Protein AF-A0A194QET2-F1 (afdb_monomer_lite)

Foldseek 3Di:
DDDDPVLLVVLVVLLVQLVVLVVVLVVLVVVLVVLVVVLVVLVVVLVVCVVPHPVSSVVSVVVSVVSVVVSVVSVVVSVVSVVSNVVSVVVSLVSLQVLLVVDDDDCSVVLSVQLVVCSVVSNSVSNVCSSVVVDD

Sequence (136 aa):
MAHFPDIEEKLREEMENAAQVGETRSRLAAETAEKAQLITALLPAAQDAASYDLNEMLNRYKEVILLNEELLTGCHVRRATQEQAVNSLKNLHIILRQAARLRVGKYSKAVVAACRKAVQDNNTDALIKILQAGNC

pLDDT: mean 85.08, std 11.54, range [37.81, 96.94]

Organism: Papilio xuthus (NCBI:txid66420)

Radius of gyration: 23.71 Å; chains: 1; bounding box: 51×23×67 Å

InterPro domains:
  IPR016616 Bardet-Biedl syndrome 2 protein [PTHR32465] (2-135)
  IPR055380 BBS2, hairpin domain [PF23353] (5-101)
  IPR055381 BBS2, C-terminal helix bundle domain [PF23351] (110-132)

Structure (mmCIF, N/CA/C/O backbone):
data_AF-A0A194QET2-F1
#
_entry.id   AF-A0A194QET2-F1
#
loop_
_atom_site.group_PDB
_atom_site.id
_atom_site.type_symbol
_atom_site.label_atom_id
_atom_site.label_alt_id
_atom_site.label_comp_id
_atom_site.label_asym_id
_atom_site.label_entity_id
_atom_site.label_seq_id
_atom_site.pdbx_PDB_ins_code
_atom_site.Cartn_x
_atom_site.Cartn_y
_atom_site.Cartn_z
_atom_site.occupancy
_atom_site.B_iso_or_equiv
_atom_site.auth_seq_id
_atom_site.auth_comp_id
_atom_site.auth_asym_id
_atom_site.auth_atom_id
_atom_site.pdbx_PDB_model_num
ATOM 1 N N . MET A 1 1 ? -28.860 0.826 28.409 1.00 54.19 1 MET A N 1
ATOM 2 C CA . MET A 1 1 ? -27.825 1.125 27.396 1.00 54.19 1 MET A CA 1
ATOM 3 C C . MET A 1 1 ? -26.672 1.807 28.099 1.00 54.19 1 MET A C 1
ATOM 5 O O . MET A 1 1 ? -26.928 2.686 28.909 1.00 54.19 1 MET A O 1
ATOM 9 N N . ALA A 1 2 ? -25.440 1.365 27.857 1.00 63.88 2 ALA A N 1
ATOM 10 C CA . ALA A 1 2 ? -24.262 2.075 28.345 1.00 63.88 2 ALA A CA 1
ATOM 11 C C . ALA A 1 2 ? -23.865 3.097 27.273 1.00 63.88 2 ALA A C 1
ATOM 13 O O . ALA A 1 2 ? -23.734 2.706 26.114 1.00 63.88 2 ALA A O 1
ATOM 14 N N . HIS A 1 3 ? -23.740 4.369 27.644 1.00 68.62 3 HIS A N 1
ATOM 15 C CA . HIS A 1 3 ? -23.375 5.450 26.734 1.00 68.62 3 HIS A CA 1
ATOM 16 C C . HIS A 1 3 ? -22.054 6.056 27.198 1.00 68.62 3 HIS A C 1
ATOM 18 O O . HIS A 1 3 ? -21.933 6.456 28.357 1.00 68.62 3 HIS A O 1
ATOM 24 N N . PHE A 1 4 ? -21.065 6.067 26.306 1.00 76.44 4 PHE A N 1
ATOM 25 C CA . PHE A 1 4 ? -19.719 6.565 26.582 1.00 76.44 4 PHE A CA 1
ATOM 26 C C . PHE A 1 4 ? -19.290 7.493 25.436 1.00 76.44 4 PHE A C 1
ATOM 28 O O . PHE A 1 4 ? -18.502 7.071 24.587 1.00 76.44 4 PHE A O 1
ATOM 35 N N . PRO A 1 5 ? -19.828 8.725 25.376 1.00 79.50 5 PRO A N 1
ATOM 36 C CA . PRO A 1 5 ? -19.673 9.618 24.226 1.00 79.50 5 PRO A CA 1
ATOM 37 C C . PRO A 1 5 ? -18.202 9.858 23.857 1.00 79.50 5 PRO A C 1
ATOM 39 O O . PRO A 1 5 ? -17.838 9.673 22.701 1.00 79.50 5 PRO A O 1
ATOM 42 N N . ASP A 1 6 ? -17.332 10.100 24.841 1.00 83.31 6 ASP A N 1
ATOM 43 C CA . ASP A 1 6 ? -15.897 10.331 24.612 1.00 83.31 6 ASP A CA 1
ATOM 44 C C . ASP A 1 6 ? -15.169 9.137 23.963 1.00 83.31 6 ASP A C 1
ATOM 46 O O . ASP A 1 6 ? -14.165 9.295 23.272 1.00 83.31 6 ASP A O 1
ATOM 50 N N . ILE A 1 7 ? -15.627 7.908 24.224 1.00 79.75 7 ILE A N 1
ATOM 51 C CA . ILE A 1 7 ? -15.038 6.686 23.652 1.00 79.75 7 ILE A CA 1
ATOM 52 C C . ILE A 1 7 ? -15.605 6.436 22.260 1.00 79.75 7 ILE A C 1
ATOM 54 O O . ILE A 1 7 ? -14.875 5.990 21.380 1.00 79.75 7 ILE A O 1
ATOM 58 N N . GLU A 1 8 ? -16.895 6.708 22.068 1.00 81.62 8 GLU A N 1
ATOM 59 C CA . GLU A 1 8 ? -17.553 6.615 20.767 1.00 81.62 8 GLU A CA 1
ATOM 60 C C . GLU A 1 8 ? -16.930 7.601 19.769 1.00 81.62 8 GLU A C 1
ATOM 62 O O . GLU A 1 8 ? -16.640 7.206 18.643 1.00 81.62 8 GLU A O 1
ATOM 67 N N . GLU A 1 9 ? -16.651 8.835 20.193 1.00 86.56 9 GLU A N 1
ATOM 68 C CA . GLU A 1 9 ? -15.976 9.856 19.384 1.00 86.56 9 GLU A CA 1
ATOM 69 C C . GLU A 1 9 ? -14.559 9.423 18.990 1.00 86.56 9 GLU A C 1
ATOM 71 O O . GLU A 1 9 ? -14.272 9.278 17.803 1.00 86.56 9 GLU A O 1
ATOM 76 N N . LYS A 1 10 ? -13.713 9.062 19.966 1.00 86.06 10 LYS A N 1
ATOM 77 C CA . LYS A 1 10 ? -12.353 8.553 19.698 1.00 86.06 10 LYS A CA 1
ATOM 78 C C . LYS A 1 10 ? -12.342 7.332 18.785 1.00 86.06 10 LYS A C 1
ATOM 80 O O . LYS A 1 10 ? -11.422 7.136 17.998 1.00 86.06 10 LYS A O 1
ATOM 85 N N . LEU A 1 11 ? -13.348 6.469 18.906 1.00 83.81 11 LEU A N 1
ATOM 86 C CA . LEU A 1 11 ? -13.462 5.294 18.056 1.00 83.81 11 LEU A CA 1
ATOM 87 C C . LEU A 1 11 ? -13.845 5.658 16.620 1.00 83.81 11 LEU A C 1
ATOM 89 O O . LEU A 1 11 ? -13.349 5.009 15.702 1.00 83.81 11 LEU A O 1
ATOM 93 N N . ARG A 1 12 ? -14.705 6.666 16.418 1.00 87.38 12 ARG A N 1
ATOM 94 C CA . ARG A 1 12 ? -15.015 7.191 15.080 1.00 87.38 12 ARG A CA 1
ATOM 95 C C . ARG A 1 12 ? -13.762 7.770 14.430 1.00 87.38 12 ARG A C 1
ATOM 97 O O . ARG A 1 12 ? -13.464 7.386 13.304 1.00 87.38 12 ARG A O 1
ATOM 104 N N . GLU A 1 13 ? -13.008 8.589 15.158 1.00 89.31 13 GLU A N 1
ATOM 105 C CA . GLU A 1 13 ? -11.751 9.176 14.675 1.00 89.31 13 GLU A CA 1
ATOM 106 C C . GLU A 1 13 ? -10.730 8.097 14.276 1.00 89.31 13 GLU A C 1
ATOM 108 O O . GLU A 1 13 ? -10.169 8.123 13.183 1.00 89.31 13 GLU A O 1
ATOM 113 N N . GLU A 1 14 ? -10.505 7.094 15.128 1.00 86.31 14 GLU A N 1
ATOM 114 C CA . GLU A 1 14 ? -9.544 6.021 14.836 1.00 86.31 14 GLU A CA 1
ATOM 115 C C . GLU A 1 14 ? -10.010 5.088 13.709 1.00 86.31 14 GLU A C 1
ATOM 117 O O . GLU A 1 14 ? -9.183 4.574 12.953 1.00 86.31 14 GLU A O 1
ATOM 122 N N . MET A 1 15 ? -11.323 4.881 13.556 1.00 86.19 15 MET A N 1
ATOM 123 C CA . MET A 1 15 ? -11.898 4.167 12.410 1.00 86.19 15 MET A CA 1
ATOM 124 C C . MET A 1 15 ? -11.673 4.927 11.100 1.00 86.19 15 MET A C 1
ATOM 126 O O . MET A 1 15 ? -11.266 4.319 10.112 1.00 86.19 15 MET A O 1
ATOM 130 N N . GLU A 1 16 ? -11.907 6.239 11.091 1.00 89.06 16 GLU A N 1
ATOM 131 C CA . GLU A 1 16 ? -11.678 7.097 9.926 1.00 89.06 16 GLU A CA 1
ATOM 132 C C . GLU A 1 16 ? -10.195 7.119 9.536 1.00 89.06 16 GLU A C 1
ATOM 134 O O . GLU A 1 16 ? -9.850 6.853 8.382 1.00 89.06 16 GLU A O 1
ATOM 139 N N . ASN A 1 17 ? -9.306 7.2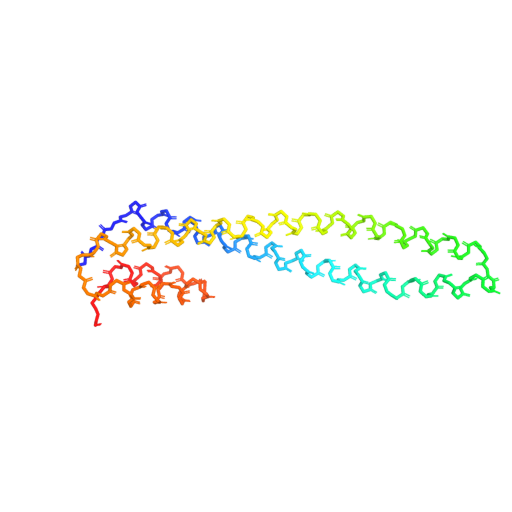92 10.517 1.00 88.75 17 ASN A N 1
ATOM 140 C CA . ASN A 1 17 ? -7.862 7.212 10.307 1.00 88.75 17 ASN A CA 1
ATOM 141 C C . ASN A 1 17 ? -7.448 5.846 9.737 1.00 88.75 17 ASN A C 1
ATOM 143 O O . ASN A 1 17 ? -6.672 5.771 8.782 1.00 88.75 17 ASN A O 1
ATOM 147 N N . ALA A 1 18 ? -7.969 4.746 10.292 1.00 86.94 18 ALA A N 1
ATOM 148 C CA . ALA A 1 18 ? -7.670 3.405 9.800 1.00 86.94 18 ALA A CA 1
ATOM 149 C C . ALA A 1 18 ? -8.169 3.186 8.361 1.00 86.94 18 ALA A C 1
ATOM 151 O O . ALA A 1 18 ? -7.467 2.547 7.569 1.00 86.94 18 ALA A O 1
ATOM 152 N N . ALA A 1 19 ? -9.337 3.731 8.009 1.00 87.00 19 ALA A N 1
ATOM 153 C CA . ALA A 1 19 ? -9.886 3.668 6.659 1.00 87.00 19 ALA A CA 1
ATOM 154 C C . ALA A 1 19 ? -9.012 4.443 5.659 1.00 87.00 19 ALA A C 1
ATOM 156 O O . ALA A 1 19 ? -8.591 3.872 4.651 1.00 87.00 19 ALA A O 1
ATOM 157 N N . GLN A 1 20 ? -8.647 5.689 5.976 1.00 89.88 20 GLN A N 1
ATOM 158 C CA . GLN A 1 20 ? -7.813 6.535 5.115 1.00 89.88 20 GLN A CA 1
ATOM 159 C C . GLN A 1 20 ?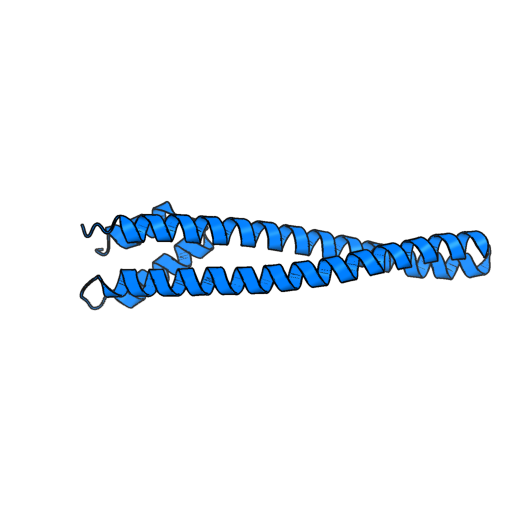 -6.416 5.936 4.887 1.00 89.88 20 GLN A C 1
ATOM 161 O O . GLN A 1 20 ? -5.895 5.917 3.765 1.00 89.88 20 GLN A O 1
ATOM 166 N N . VAL A 1 21 ? -5.799 5.404 5.946 1.00 89.06 21 VAL A N 1
ATOM 167 C CA . VAL A 1 21 ? -4.500 4.725 5.848 1.00 89.06 21 VAL A CA 1
ATOM 168 C C . VAL A 1 21 ? -4.624 3.429 5.039 1.00 89.06 21 VAL A C 1
ATOM 170 O O . VAL A 1 21 ? -3.738 3.111 4.242 1.00 89.06 21 VAL A O 1
ATOM 173 N N . GLY A 1 22 ? -5.727 2.692 5.197 1.00 87.88 22 GLY A N 1
ATOM 174 C CA . GLY A 1 22 ? -6.029 1.492 4.418 1.00 87.88 22 GLY A CA 1
ATOM 175 C C . GLY A 1 22 ? -6.162 1.770 2.919 1.00 87.88 22 GLY A C 1
ATOM 176 O O . GLY A 1 22 ? -5.547 1.066 2.112 1.00 87.88 22 GLY A O 1
ATOM 177 N N . GLU A 1 23 ? -6.900 2.818 2.556 1.00 90.94 23 GLU A N 1
ATOM 178 C CA . GLU A 1 23 ? -7.060 3.281 1.174 1.00 90.94 23 GLU A CA 1
ATOM 179 C C . GLU A 1 23 ? -5.717 3.714 0.576 1.00 90.94 23 GLU A C 1
ATOM 181 O O . GLU A 1 23 ? -5.305 3.211 -0.472 1.00 90.94 23 GLU A O 1
ATOM 186 N N . THR A 1 24 ? -4.978 4.567 1.293 1.00 92.56 24 THR A N 1
ATOM 187 C CA . THR A 1 24 ? -3.650 5.040 0.872 1.00 92.56 24 THR A CA 1
ATOM 188 C C . THR A 1 24 ? -2.695 3.872 0.643 1.00 92.56 24 THR A C 1
ATOM 190 O O . THR A 1 24 ? -2.001 3.822 -0.373 1.00 92.56 24 THR A O 1
ATOM 193 N N . ARG A 1 25 ? -2.691 2.884 1.545 1.00 91.25 25 ARG A N 1
ATOM 194 C CA . ARG A 1 25 ? -1.882 1.670 1.399 1.00 91.25 25 ARG A CA 1
ATOM 195 C C . ARG A 1 25 ? -2.260 0.883 0.145 1.00 91.25 25 ARG A C 1
ATOM 197 O O . ARG A 1 25 ? -1.364 0.420 -0.558 1.00 91.25 25 ARG A O 1
ATOM 204 N N . SER A 1 26 ? -3.555 0.702 -0.116 1.00 91.31 26 SER A N 1
ATOM 205 C CA . SER A 1 26 ? -4.036 -0.034 -1.290 1.00 91.31 26 SER A CA 1
ATOM 206 C C . SER A 1 26 ? -3.610 0.653 -2.586 1.00 91.31 26 SER A C 1
ATOM 208 O O . SER A 1 26 ? -3.067 0.006 -3.481 1.00 91.31 26 SER A O 1
ATOM 210 N N . ARG A 1 27 ? -3.775 1.978 -2.651 1.00 95.06 27 ARG A N 1
ATOM 211 C CA . ARG A 1 27 ? -3.346 2.794 -3.789 1.00 95.06 27 ARG A CA 1
ATOM 212 C C . ARG A 1 27 ? -1.837 2.690 -4.031 1.00 95.06 27 ARG A C 1
ATOM 214 O O . ARG A 1 27 ? -1.422 2.343 -5.130 1.00 95.06 27 ARG A O 1
ATOM 221 N N . LEU A 1 28 ? -1.015 2.892 -2.998 1.00 94.06 28 LEU A N 1
ATOM 222 C CA . LEU A 1 28 ? 0.449 2.795 -3.111 1.00 94.06 28 LEU A CA 1
ATOM 223 C C . LEU A 1 28 ? 0.926 1.390 -3.510 1.00 94.06 28 LEU A C 1
ATOM 225 O O . LEU A 1 28 ? 1.942 1.247 -4.195 1.00 94.06 28 LEU A O 1
ATOM 229 N N . ALA A 1 29 ? 0.220 0.340 -3.078 1.00 93.00 29 ALA A N 1
ATOM 230 C CA . ALA A 1 29 ? 0.514 -1.028 -3.491 1.00 93.00 29 ALA A CA 1
ATOM 231 C C . ALA A 1 29 ? 0.255 -1.233 -4.992 1.00 93.00 29 ALA A C 1
ATOM 233 O O . ALA A 1 29 ? 1.110 -1.807 -5.666 1.00 93.00 29 ALA A O 1
ATOM 234 N N . ALA A 1 30 ? -0.864 -0.719 -5.512 1.00 95.69 30 ALA A N 1
ATOM 235 C CA . ALA A 1 30 ? -1.178 -0.758 -6.938 1.00 95.69 30 ALA A CA 1
ATOM 236 C C . ALA A 1 30 ? -0.152 0.032 -7.769 1.00 95.69 30 ALA A C 1
ATOM 238 O O . ALA A 1 30 ? 0.429 -0.522 -8.698 1.00 95.69 30 ALA A O 1
ATOM 239 N N . GLU A 1 31 ? 0.164 1.268 -7.370 1.00 94.69 31 GLU A N 1
ATOM 240 C CA . GLU A 1 31 ? 1.154 2.116 -8.055 1.00 94.69 31 GLU A CA 1
ATOM 241 C C . GLU A 1 31 ? 2.559 1.491 -8.072 1.00 94.69 31 GLU A C 1
ATOM 243 O O . GLU A 1 31 ? 3.288 1.606 -9.056 1.00 94.69 31 GLU A O 1
ATOM 248 N N . THR A 1 32 ? 2.965 0.827 -6.982 1.00 95.12 32 THR A N 1
ATOM 249 C CA . THR A 1 32 ? 4.237 0.086 -6.943 1.00 95.12 32 THR A CA 1
ATOM 250 C C . THR A 1 32 ? 4.200 -1.087 -7.927 1.00 95.12 32 THR A C 1
ATOM 252 O O . THR A 1 32 ? 5.166 -1.313 -8.656 1.00 95.12 32 THR A O 1
ATOM 255 N N . ALA A 1 33 ? 3.110 -1.860 -7.926 1.00 95.62 33 ALA A N 1
ATOM 256 C CA . ALA A 1 33 ? 2.978 -3.042 -8.768 1.00 95.62 33 ALA A CA 1
ATOM 257 C C . ALA A 1 33 ? 3.001 -2.679 -10.259 1.00 95.62 33 ALA A C 1
ATOM 259 O O . ALA A 1 33 ? 3.695 -3.337 -11.027 1.00 95.62 33 ALA A O 1
ATOM 260 N N . GLU A 1 34 ? 2.314 -1.604 -10.645 1.00 95.62 34 GLU A N 1
ATOM 261 C CA . GLU A 1 34 ? 2.326 -1.074 -12.009 1.00 95.62 34 GLU A CA 1
ATOM 262 C C . GLU A 1 34 ? 3.743 -0.681 -12.450 1.00 95.62 34 GLU A C 1
ATOM 264 O O . GLU A 1 34 ? 4.221 -1.153 -13.480 1.00 95.62 34 GLU A O 1
ATOM 269 N N . LYS A 1 35 ? 4.479 0.087 -11.632 1.00 95.06 35 LYS A N 1
ATOM 270 C CA . LYS A 1 35 ? 5.875 0.451 -11.943 1.00 95.06 35 LYS A CA 1
ATOM 271 C C . LYS A 1 35 ? 6.781 -0.773 -12.086 1.00 95.06 35 LYS A C 1
ATOM 273 O O . LYS A 1 35 ? 7.591 -0.838 -13.007 1.00 95.06 35 LYS A O 1
ATOM 278 N N . ALA A 1 36 ? 6.634 -1.766 -11.210 1.00 95.69 36 ALA A N 1
ATOM 279 C CA . ALA A 1 36 ? 7.399 -3.008 -11.304 1.00 95.69 36 ALA A CA 1
ATOM 280 C C . ALA A 1 36 ? 7.086 -3.787 -12.596 1.00 95.69 36 ALA A C 1
ATOM 282 O O . ALA A 1 36 ? 7.995 -4.347 -13.214 1.00 9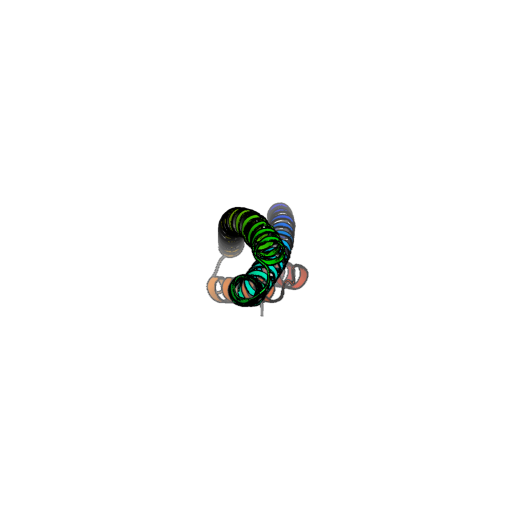5.69 36 ALA A O 1
ATOM 283 N N . GLN A 1 37 ? 5.822 -3.795 -13.033 1.00 96.38 37 GLN A N 1
ATOM 284 C CA . GLN A 1 37 ? 5.417 -4.397 -14.306 1.00 96.38 37 GLN A CA 1
ATOM 285 C C . GLN A 1 37 ? 6.027 -3.655 -15.500 1.00 96.38 37 GLN A C 1
ATOM 287 O O . GLN A 1 37 ? 6.581 -4.307 -16.385 1.00 96.38 37 GLN A O 1
ATOM 292 N N . LEU A 1 38 ? 6.005 -2.317 -15.496 1.00 95.62 38 LEU A N 1
ATOM 293 C CA . LEU A 1 38 ? 6.628 -1.503 -16.544 1.00 95.62 38 LEU A CA 1
ATOM 294 C C . LEU A 1 38 ? 8.129 -1.779 -16.658 1.00 95.62 38 LEU A C 1
ATOM 296 O O . LEU A 1 38 ? 8.613 -2.056 -17.751 1.00 95.62 38 LEU A O 1
ATOM 300 N N . ILE A 1 39 ? 8.859 -1.803 -15.539 1.00 95.62 39 ILE A N 1
ATOM 301 C CA . ILE A 1 39 ? 10.294 -2.134 -15.530 1.00 95.62 39 ILE A CA 1
ATOM 302 C C . ILE A 1 39 ? 10.541 -3.538 -16.098 1.00 95.62 39 ILE A C 1
ATOM 304 O O . ILE A 1 39 ? 11.451 -3.727 -16.905 1.00 95.62 39 ILE A O 1
ATOM 308 N N . THR A 1 40 ? 9.717 -4.517 -15.714 1.00 95.25 40 THR A N 1
ATOM 309 C CA . THR A 1 40 ? 9.841 -5.908 -16.185 1.00 95.25 40 THR A CA 1
ATOM 310 C C . THR A 1 40 ? 9.618 -6.028 -17.696 1.00 95.25 40 THR A C 1
ATOM 312 O O . THR A 1 40 ? 10.225 -6.886 -18.331 1.00 95.25 40 THR A O 1
ATOM 315 N N . ALA A 1 41 ? 8.785 -5.164 -18.283 1.00 93.88 41 ALA A N 1
ATOM 316 C CA . ALA A 1 41 ? 8.554 -5.113 -19.725 1.00 93.88 41 ALA A CA 1
ATOM 317 C C . ALA A 1 41 ? 9.635 -4.315 -20.479 1.00 93.88 41 ALA A C 1
ATOM 319 O O . ALA A 1 41 ? 10.070 -4.723 -21.555 1.00 93.88 41 ALA A O 1
ATOM 320 N N . LEU A 1 42 ? 10.082 -3.187 -19.919 1.00 92.81 42 LEU A N 1
ATOM 321 C CA . LEU A 1 42 ? 11.015 -2.267 -20.573 1.00 92.81 42 LEU A CA 1
ATOM 322 C C . LEU A 1 42 ? 12.461 -2.764 -20.555 1.00 92.81 42 LEU A C 1
ATOM 324 O O . LEU A 1 42 ? 13.194 -2.519 -21.509 1.00 92.81 42 LEU A O 1
ATOM 328 N N . LEU A 1 43 ? 12.884 -3.473 -19.505 1.00 93.38 43 LEU A N 1
ATOM 329 C CA . LEU A 1 43 ? 14.269 -3.930 -19.382 1.00 93.38 43 LEU A CA 1
ATOM 330 C C . LEU A 1 43 ? 14.680 -4.907 -20.508 1.00 93.38 43 LEU A C 1
ATOM 332 O O . LEU A 1 43 ? 15.711 -4.654 -21.135 1.00 93.38 43 LEU A O 1
ATOM 336 N N . PRO A 1 44 ? 13.900 -5.957 -20.844 1.00 94.25 44 PRO A N 1
ATOM 337 C CA . PRO A 1 44 ? 14.193 -6.799 -22.006 1.00 94.25 44 PRO A CA 1
ATOM 338 C C . PRO A 1 44 ? 14.182 -6.006 -23.317 1.00 94.25 44 PRO A C 1
ATOM 340 O O . PRO A 1 44 ? 15.093 -6.144 -24.126 1.00 94.25 44 PRO A O 1
ATOM 343 N N . ALA A 1 45 ? 13.213 -5.101 -23.495 1.00 91.31 45 ALA A N 1
ATOM 344 C CA . ALA A 1 45 ? 13.116 -4.277 -24.699 1.00 91.31 45 ALA A CA 1
ATOM 345 C C . ALA A 1 45 ? 14.309 -3.315 -24.867 1.00 91.31 45 ALA A C 1
ATOM 347 O O . ALA A 1 45 ? 14.709 -3.009 -25.993 1.00 91.31 45 ALA A O 1
ATOM 348 N N . ALA A 1 46 ? 14.882 -2.821 -23.767 1.00 92.44 46 ALA A N 1
ATOM 349 C CA . ALA A 1 46 ? 16.114 -2.038 -23.782 1.00 92.44 46 ALA A CA 1
ATOM 350 C C . ALA A 1 46 ? 17.309 -2.905 -24.196 1.00 92.44 46 ALA A C 1
ATOM 352 O O . ALA A 1 46 ? 18.124 -2.484 -25.014 1.00 92.44 46 ALA A O 1
ATOM 353 N N . GLN A 1 47 ? 17.385 -4.129 -23.675 1.00 91.56 47 GLN A N 1
ATOM 354 C CA . GLN A 1 47 ? 18.452 -5.069 -23.995 1.00 91.56 47 GLN A CA 1
ATOM 355 C C . GLN A 1 47 ? 18.406 -5.529 -25.460 1.00 91.56 47 GLN A C 1
ATOM 357 O O . GLN A 1 47 ? 19.448 -5.593 -26.109 1.00 91.56 47 GLN A O 1
ATOM 362 N N . ASP A 1 48 ? 17.215 -5.761 -26.012 1.00 93.44 48 ASP A N 1
ATOM 363 C CA . ASP A 1 48 ? 17.041 -6.119 -27.423 1.00 93.44 48 ASP A CA 1
ATOM 364 C C . ASP A 1 48 ? 17.496 -4.988 -28.360 1.00 93.44 48 ASP A C 1
ATOM 366 O O . ASP A 1 48 ? 18.135 -5.246 -29.384 1.00 93.44 48 ASP A O 1
ATOM 370 N N . ALA A 1 49 ? 17.245 -3.726 -27.980 1.00 92.38 49 ALA A N 1
ATOM 371 C CA . ALA A 1 49 ? 17.667 -2.550 -28.745 1.00 92.38 49 ALA A CA 1
ATOM 372 C C . ALA A 1 49 ? 19.186 -2.451 -28.921 1.00 92.38 49 ALA A C 1
ATOM 374 O O . ALA A 1 49 ? 19.651 -1.968 -29.954 1.00 92.38 49 ALA A O 1
ATOM 375 N N . ALA A 1 50 ? 19.965 -2.984 -27.973 1.00 89.31 50 ALA A N 1
ATOM 376 C CA . ALA A 1 50 ? 21.426 -3.015 -28.049 1.00 89.31 50 ALA A CA 1
ATOM 377 C C . ALA A 1 50 ? 21.951 -3.709 -29.317 1.00 89.31 50 ALA A C 1
ATOM 379 O O . ALA A 1 50 ? 23.061 -3.423 -29.765 1.00 89.31 50 ALA A O 1
ATOM 380 N N . SER A 1 51 ? 21.154 -4.610 -29.900 1.00 91.62 51 SER A N 1
ATOM 381 C CA . SER A 1 51 ? 21.531 -5.384 -31.084 1.00 91.62 51 SER A CA 1
ATOM 382 C C . SER A 1 51 ? 21.453 -4.587 -32.389 1.00 91.62 51 SER A C 1
ATOM 384 O O . SER A 1 51 ? 22.029 -5.020 -33.385 1.00 91.62 51 SER A O 1
ATOM 386 N N . TYR A 1 52 ? 20.736 -3.457 -32.416 1.00 92.12 52 TYR A N 1
ATOM 387 C CA . TYR A 1 52 ? 20.485 -2.712 -33.654 1.00 92.12 52 TYR A CA 1
ATOM 388 C C . TYR A 1 52 ? 20.597 -1.183 -33.530 1.00 92.12 52 TYR A C 1
ATOM 390 O O . TYR A 1 52 ? 20.907 -0.539 -34.530 1.00 92.12 52 TYR A O 1
ATOM 398 N N . ASP A 1 53 ? 20.392 -0.588 -32.348 1.00 95.12 53 ASP A N 1
ATOM 399 C CA . ASP A 1 53 ? 20.512 0.860 -32.131 1.00 95.12 53 ASP A CA 1
ATOM 400 C C . ASP A 1 53 ? 20.925 1.195 -30.685 1.00 95.12 53 ASP A C 1
ATOM 402 O O . ASP A 1 53 ? 20.142 1.119 -29.734 1.00 95.12 53 ASP A O 1
ATOM 406 N N . LEU A 1 54 ? 22.180 1.624 -30.524 1.00 92.88 54 LEU A N 1
ATOM 407 C CA . LEU A 1 54 ? 22.745 2.002 -29.227 1.00 92.88 54 LEU A CA 1
ATOM 408 C C . LEU A 1 54 ? 22.119 3.276 -28.639 1.00 92.88 54 LEU A C 1
ATOM 410 O O . LEU A 1 54 ? 22.060 3.406 -27.417 1.00 92.88 54 LEU A O 1
ATOM 414 N N . ASN A 1 55 ? 21.658 4.216 -29.468 1.00 94.56 55 ASN A N 1
ATOM 415 C CA . ASN A 1 55 ? 21.025 5.441 -28.973 1.00 94.56 55 ASN A CA 1
ATOM 416 C C . ASN A 1 55 ? 19.641 5.129 -28.402 1.00 94.56 55 ASN A C 1
ATOM 418 O O . ASN A 1 55 ? 19.302 5.595 -27.313 1.00 94.56 55 ASN A O 1
ATOM 422 N N . GLU A 1 56 ? 18.876 4.293 -29.104 1.00 93.25 56 GLU A N 1
ATOM 423 C CA . GLU A 1 56 ? 17.579 3.806 -28.631 1.00 93.25 56 GLU A CA 1
ATOM 424 C C . GLU A 1 56 ? 17.727 2.980 -27.346 1.00 93.25 56 GLU A C 1
ATOM 426 O O . GLU A 1 56 ? 17.005 3.205 -26.372 1.00 93.25 56 GLU A O 1
ATOM 431 N N . MET A 1 57 ? 18.722 2.088 -27.293 1.00 94.56 57 MET A N 1
ATOM 432 C CA . MET A 1 57 ? 19.075 1.341 -26.082 1.00 94.56 57 MET A CA 1
ATOM 433 C C . MET A 1 57 ? 19.331 2.284 -24.894 1.00 94.56 57 MET A C 1
ATOM 435 O O . MET A 1 57 ? 18.749 2.105 -23.823 1.00 94.56 57 MET A O 1
ATOM 439 N N . LEU A 1 58 ? 20.180 3.304 -25.070 1.00 94.44 58 LEU A N 1
ATOM 440 C CA . LEU A 1 58 ? 20.505 4.264 -24.010 1.00 94.44 58 LEU A CA 1
ATOM 441 C C . LEU A 1 58 ? 19.274 5.038 -23.528 1.00 94.44 58 LEU A C 1
ATOM 443 O O . LEU A 1 58 ? 19.143 5.280 -22.328 1.00 94.44 58 LEU A O 1
ATOM 447 N N . ASN A 1 59 ? 18.372 5.420 -24.432 1.00 94.19 59 ASN A N 1
ATOM 448 C CA . ASN A 1 59 ? 17.137 6.111 -24.066 1.00 94.19 59 ASN A CA 1
ATOM 449 C C . ASN A 1 59 ? 16.216 5.218 -23.225 1.00 94.19 59 ASN A C 1
ATOM 451 O O . ASN A 1 59 ? 15.764 5.649 -22.165 1.00 94.19 59 ASN A O 1
ATOM 455 N N . ARG A 1 60 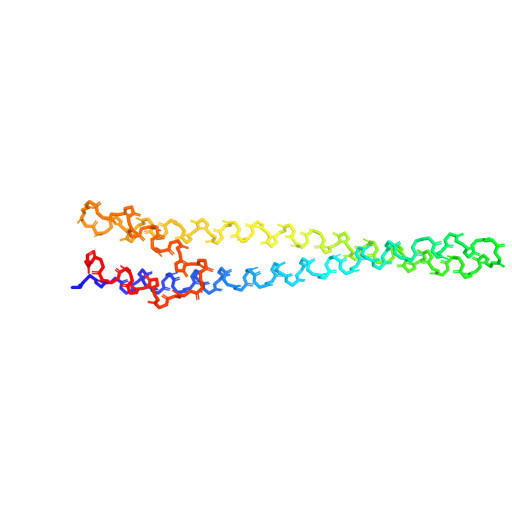? 16.020 3.956 -23.623 1.00 93.19 60 ARG A N 1
ATOM 456 C CA . ARG A 1 60 ? 15.212 2.994 -22.853 1.00 93.19 60 ARG A CA 1
ATOM 457 C C . ARG A 1 60 ? 15.818 2.688 -21.486 1.00 93.19 60 ARG A C 1
ATOM 459 O O . ARG A 1 60 ? 15.098 2.622 -20.495 1.00 93.19 60 ARG A O 1
ATOM 466 N N . TYR A 1 61 ? 17.142 2.561 -21.390 1.00 94.88 61 TYR A N 1
ATOM 467 C CA . TYR A 1 61 ? 17.799 2.375 -20.093 1.00 94.88 61 TYR A CA 1
ATOM 468 C C . TYR A 1 61 ? 17.629 3.580 -19.166 1.00 94.88 61 TYR A C 1
ATOM 470 O O . TYR A 1 61 ? 17.438 3.385 -17.968 1.00 94.88 61 TYR A O 1
ATOM 478 N N . LYS A 1 62 ? 17.662 4.815 -19.687 1.00 95.38 62 LYS A N 1
ATOM 479 C CA . LYS A 1 62 ? 17.372 6.011 -18.875 1.00 95.38 62 LYS A CA 1
ATOM 480 C C . LYS A 1 62 ? 15.960 5.962 -18.293 1.00 95.38 62 LYS A C 1
ATOM 482 O O . LYS A 1 62 ? 15.788 6.273 -17.120 1.00 95.38 62 LYS A O 1
ATOM 487 N N . GLU A 1 63 ? 14.979 5.541 -19.086 1.00 94.50 63 GLU A N 1
ATOM 488 C CA . GLU A 1 63 ? 13.595 5.377 -18.629 1.00 94.50 63 GLU A CA 1
ATOM 489 C C . GLU A 1 63 ? 13.478 4.294 -17.546 1.00 94.50 63 GLU A C 1
ATOM 491 O O . GLU A 1 63 ? 12.876 4.529 -16.500 1.00 94.50 63 GLU A O 1
ATOM 496 N N . VAL A 1 64 ? 14.131 3.142 -17.736 1.00 95.62 64 VAL A N 1
ATOM 497 C CA . VAL A 1 64 ? 14.183 2.072 -16.725 1.00 95.62 64 VAL A CA 1
ATOM 498 C C . VAL A 1 64 ? 14.823 2.558 -15.421 1.00 95.62 64 VAL A C 1
ATOM 500 O O . VAL A 1 64 ? 14.318 2.246 -14.342 1.00 95.62 64 VAL A O 1
ATOM 503 N N . ILE A 1 65 ? 15.916 3.324 -15.498 1.00 95.94 65 ILE A N 1
ATOM 504 C CA . ILE A 1 65 ? 16.591 3.887 -14.320 1.00 95.94 65 ILE A CA 1
ATOM 505 C C . ILE A 1 65 ? 15.657 4.846 -13.577 1.00 95.94 65 ILE A C 1
ATOM 507 O O . ILE A 1 65 ? 15.494 4.698 -12.367 1.00 95.94 65 ILE A O 1
ATOM 511 N N . LEU A 1 66 ? 15.000 5.763 -14.293 1.00 96.12 66 LEU A N 1
ATOM 512 C CA . LEU A 1 66 ? 14.050 6.710 -13.707 1.00 96.12 66 LEU A CA 1
ATOM 513 C C . LEU A 1 66 ? 12.897 5.979 -13.001 1.00 96.12 66 LEU A C 1
ATOM 515 O O . LEU A 1 66 ? 12.626 6.224 -11.826 1.00 96.12 66 LEU A O 1
ATOM 519 N N . LEU A 1 67 ? 12.267 5.017 -13.681 1.00 96.00 67 LEU A N 1
ATOM 520 C CA . LEU A 1 67 ? 11.185 4.214 -13.106 1.00 96.00 67 LEU A CA 1
ATOM 521 C C . LEU A 1 67 ? 11.643 3.418 -11.880 1.00 96.00 67 LEU A C 1
ATOM 523 O O . LEU A 1 67 ? 10.877 3.244 -10.931 1.00 96.00 67 LEU A O 1
ATOM 527 N N . ASN A 1 68 ? 12.887 2.935 -11.871 1.00 96.62 68 ASN A N 1
ATOM 528 C CA . ASN A 1 68 ? 13.446 2.218 -10.732 1.00 96.62 68 ASN A CA 1
ATOM 529 C C . ASN A 1 68 ? 13.673 3.140 -9.521 1.00 96.62 68 ASN A C 1
ATOM 531 O O . ASN A 1 68 ? 13.356 2.755 -8.396 1.00 96.62 68 ASN A O 1
ATOM 535 N N . GLU A 1 69 ? 14.165 4.364 -9.724 1.00 96.94 69 GLU A N 1
ATOM 536 C CA . GLU A 1 69 ? 14.294 5.362 -8.651 1.00 96.94 69 GLU A CA 1
ATOM 537 C C . GLU A 1 69 ? 12.926 5.732 -8.050 1.00 96.94 69 GLU A C 1
ATOM 539 O O . GLU A 1 69 ? 12.758 5.779 -6.822 1.00 96.94 69 GLU A O 1
ATOM 544 N N . GLU A 1 70 ? 11.914 5.904 -8.901 1.00 95.56 70 GLU A N 1
ATOM 545 C CA . GLU A 1 70 ? 10.534 6.127 -8.469 1.00 95.56 70 GLU A CA 1
ATOM 546 C C . GLU A 1 70 ? 9.958 4.919 -7.718 1.00 95.56 70 GLU A C 1
ATOM 548 O O . GLU A 1 70 ? 9.299 5.082 -6.688 1.00 95.56 70 GLU A O 1
ATOM 553 N N . LEU A 1 71 ? 10.217 3.696 -8.193 1.00 96.25 71 LEU A N 1
ATOM 554 C CA . LEU A 1 71 ? 9.787 2.458 -7.541 1.00 96.25 71 LEU A CA 1
ATOM 555 C C . LEU A 1 71 ? 10.407 2.313 -6.146 1.00 96.25 71 LEU A C 1
ATOM 557 O O . LEU A 1 71 ? 9.710 1.928 -5.202 1.00 96.25 71 LEU A O 1
ATOM 561 N N . LEU A 1 72 ? 11.697 2.623 -5.998 1.00 96.62 72 LEU A N 1
ATOM 562 C CA . LEU A 1 72 ? 12.390 2.587 -4.710 1.00 96.62 72 LEU A CA 1
ATOM 563 C C . LEU A 1 72 ? 11.780 3.598 -3.739 1.00 96.62 72 LEU A C 1
ATOM 565 O O . LEU A 1 72 ? 11.432 3.240 -2.610 1.00 96.62 72 LEU A O 1
ATOM 569 N N . THR A 1 73 ? 11.556 4.828 -4.202 1.00 96.06 73 THR A N 1
ATOM 570 C CA . THR A 1 73 ? 10.863 5.867 -3.428 1.00 96.06 73 THR A CA 1
ATOM 571 C C . THR A 1 73 ? 9.465 5.405 -3.010 1.00 96.06 73 THR A C 1
ATOM 573 O O . THR A 1 73 ? 9.111 5.469 -1.830 1.00 96.06 73 THR A O 1
ATOM 576 N N . GLY A 1 74 ? 8.692 4.840 -3.941 1.00 94.50 74 GLY A N 1
ATOM 577 C CA . GLY A 1 74 ? 7.371 4.274 -3.673 1.00 94.50 74 GLY A CA 1
ATOM 578 C C . GLY A 1 74 ? 7.402 3.140 -2.645 1.00 94.50 74 GLY A C 1
ATOM 579 O O . GLY A 1 74 ? 6.558 3.089 -1.751 1.00 94.50 74 GLY A O 1
ATOM 580 N N . CYS A 1 75 ? 8.410 2.263 -2.694 1.00 94.44 75 CYS A N 1
ATOM 581 C CA . CYS A 1 75 ? 8.607 1.212 -1.695 1.00 94.44 75 CYS A CA 1
ATOM 582 C C . CYS A 1 75 ? 8.880 1.778 -0.296 1.00 94.44 75 CYS A C 1
ATOM 584 O O . CYS A 1 75 ? 8.349 1.250 0.687 1.00 94.44 75 CYS A O 1
ATOM 586 N N . HIS A 1 76 ? 9.662 2.855 -0.189 1.00 95.69 76 HIS A N 1
ATOM 587 C CA . HIS A 1 76 ? 9.909 3.528 1.085 1.00 95.69 76 HIS A CA 1
ATOM 588 C C . HIS A 1 76 ? 8.631 4.130 1.673 1.00 95.69 76 HIS A C 1
ATOM 590 O O . HIS A 1 76 ? 8.329 3.882 2.843 1.00 95.69 76 HIS A O 1
ATOM 596 N N . VAL A 1 77 ? 7.850 4.848 0.860 1.00 95.44 77 VAL A N 1
ATOM 597 C CA . VAL A 1 77 ? 6.566 5.421 1.289 1.00 95.44 77 VAL A CA 1
ATOM 598 C C . VAL A 1 77 ? 5.593 4.312 1.687 1.00 95.44 77 VAL A C 1
ATOM 600 O O . VAL A 1 77 ? 5.026 4.359 2.775 1.00 95.44 77 VAL A O 1
ATOM 603 N N . ARG A 1 78 ? 5.467 3.250 0.879 1.00 93.31 78 ARG A N 1
ATOM 604 C CA . ARG A 1 78 ? 4.599 2.101 1.186 1.00 93.31 78 ARG A CA 1
ATOM 605 C C . ARG A 1 78 ? 4.956 1.452 2.522 1.00 93.31 78 ARG A C 1
ATOM 607 O O . ARG A 1 78 ? 4.058 1.081 3.276 1.00 93.31 78 ARG A O 1
ATOM 614 N N . ARG A 1 79 ? 6.250 1.315 2.831 1.00 93.56 79 ARG A N 1
ATOM 615 C CA . ARG A 1 79 ? 6.709 0.784 4.122 1.00 93.56 79 ARG A CA 1
ATOM 616 C C . ARG A 1 79 ? 6.283 1.688 5.279 1.00 93.56 79 ARG A C 1
ATOM 618 O O . ARG A 1 79 ? 5.709 1.184 6.239 1.00 93.56 79 ARG A O 1
ATOM 625 N N . ALA A 1 80 ? 6.491 2.998 5.161 1.00 93.62 80 ALA A N 1
ATOM 626 C CA . ALA A 1 80 ? 6.058 3.956 6.179 1.00 93.62 80 ALA A CA 1
ATOM 627 C C . ALA A 1 80 ? 4.530 3.923 6.384 1.00 93.62 80 ALA A C 1
ATOM 629 O O . ALA A 1 80 ? 4.051 3.856 7.515 1.00 93.62 80 ALA A O 1
ATOM 630 N N . THR A 1 81 ? 3.747 3.865 5.301 1.00 91.94 81 THR A N 1
ATOM 631 C CA . THR A 1 81 ? 2.284 3.731 5.378 1.00 91.94 81 THR A CA 1
ATOM 632 C C . THR A 1 81 ? 1.860 2.410 6.025 1.00 91.94 81 THR A C 1
ATOM 634 O O . THR A 1 81 ? 0.895 2.376 6.786 1.00 91.94 81 THR A O 1
ATOM 637 N N . GLN A 1 82 ? 2.576 1.311 5.775 1.00 89.88 82 GLN A N 1
ATOM 638 C CA . GLN A 1 82 ? 2.304 0.031 6.433 1.00 89.88 82 GLN A CA 1
ATOM 639 C C . GLN A 1 82 ? 2.552 0.105 7.947 1.00 89.88 82 GLN A C 1
ATOM 641 O O . GLN A 1 82 ? 1.760 -0.435 8.720 1.00 89.88 82 GLN A O 1
ATOM 646 N N . GLU A 1 83 ? 3.613 0.783 8.384 1.00 92.00 83 GLU A N 1
ATOM 647 C CA . GLU A 1 83 ? 3.881 1.025 9.807 1.00 92.00 83 GLU A CA 1
ATOM 648 C C . GLU A 1 83 ? 2.775 1.873 10.449 1.00 92.00 83 GLU A C 1
ATOM 650 O O . GLU A 1 83 ? 2.267 1.519 11.518 1.00 92.00 83 GLU A O 1
ATOM 655 N N . GLN A 1 84 ? 2.329 2.932 9.765 1.00 89.94 84 GLN A N 1
ATOM 656 C CA . GLN A 1 84 ? 1.194 3.749 10.198 1.00 89.94 84 GLN A CA 1
ATOM 657 C C . GLN A 1 84 ? -0.086 2.911 10.329 1.00 89.94 84 GLN A C 1
ATOM 659 O O . GLN A 1 84 ? -0.751 2.977 11.359 1.00 89.94 84 GLN A O 1
ATOM 664 N N . ALA A 1 85 ? -0.385 2.051 9.349 1.00 86.38 85 ALA A N 1
ATOM 665 C CA . ALA A 1 85 ? -1.554 1.170 9.374 1.00 86.38 85 ALA A CA 1
ATOM 666 C C . ALA A 1 85 ? -1.536 0.228 10.584 1.00 86.38 85 ALA A C 1
ATOM 668 O O . ALA A 1 85 ? -2.547 0.036 11.262 1.00 86.38 85 ALA A O 1
ATOM 669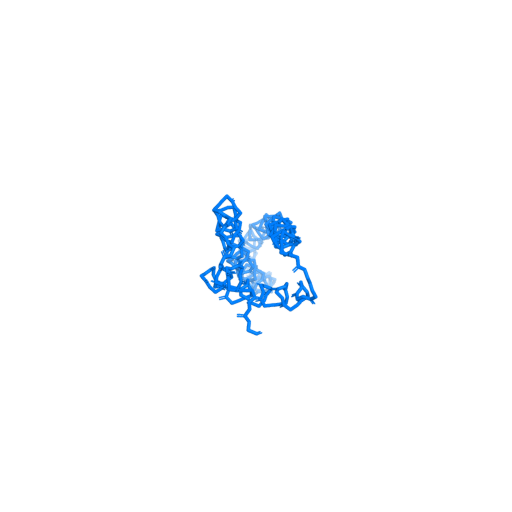 N N . VAL A 1 86 ? -0.372 -0.358 10.877 1.00 89.06 86 VAL A N 1
ATOM 670 C CA . VAL A 1 86 ? -0.189 -1.225 12.046 1.00 89.06 86 VAL A CA 1
ATOM 671 C C . VAL A 1 86 ? -0.418 -0.448 13.343 1.00 89.06 86 VAL A C 1
ATOM 673 O O . VAL A 1 86 ? -1.033 -0.984 14.267 1.00 89.06 86 VAL A O 1
ATOM 676 N N . ASN A 1 87 ? 0.044 0.799 13.424 1.00 89.56 87 ASN A N 1
ATOM 677 C CA . ASN A 1 87 ? -0.152 1.639 14.603 1.00 89.56 87 ASN A CA 1
ATOM 678 C C . ASN A 1 87 ? -1.625 2.031 14.797 1.00 89.56 87 ASN A C 1
ATOM 680 O O . ASN A 1 87 ? -2.139 1.837 15.898 1.00 89.56 87 ASN A O 1
ATOM 684 N N . SER A 1 88 ? -2.333 2.451 13.744 1.00 86.31 88 SER A N 1
ATOM 685 C CA . SER A 1 88 ? -3.777 2.734 13.809 1.00 86.31 88 SER A CA 1
ATOM 686 C C . SER A 1 88 ? -4.573 1.511 14.279 1.00 86.31 88 SER A C 1
ATOM 688 O O . SER A 1 88 ? -5.393 1.600 15.190 1.00 86.31 88 SER A O 1
ATOM 690 N N . LEU A 1 89 ? -4.267 0.317 13.757 1.00 84.31 89 LEU A N 1
ATOM 691 C CA . LEU A 1 89 ? -4.926 -0.919 14.197 1.00 84.31 89 LEU A CA 1
ATOM 692 C C . LEU A 1 89 ? -4.627 -1.275 15.663 1.00 84.31 89 LEU A C 1
ATOM 694 O O . LEU A 1 89 ? -5.499 -1.806 16.357 1.00 84.31 89 LEU A O 1
ATOM 698 N N . LYS A 1 90 ? -3.412 -0.998 16.155 1.00 87.88 90 LYS A N 1
ATOM 699 C CA . LYS A 1 90 ? -3.063 -1.186 17.574 1.00 87.88 90 LYS A CA 1
ATOM 700 C C . LYS A 1 90 ? -3.849 -0.229 18.470 1.00 87.88 90 LYS A C 1
ATOM 702 O O . LYS A 1 90 ? -4.411 -0.692 19.463 1.00 87.88 90 LYS A O 1
ATOM 707 N N . ASN A 1 91 ? -3.918 1.054 18.115 1.00 86.50 91 ASN A N 1
ATOM 708 C CA . ASN A 1 91 ? -4.676 2.063 18.860 1.00 86.50 91 ASN A CA 1
ATOM 709 C C . ASN A 1 91 ? -6.153 1.684 18.938 1.00 86.50 91 ASN A C 1
ATOM 711 O O . ASN A 1 91 ? -6.719 1.580 20.029 1.00 86.50 91 ASN A O 1
ATOM 715 N N . LEU A 1 92 ? -6.738 1.336 17.793 1.00 84.50 92 LEU A N 1
ATOM 716 C CA . LEU A 1 92 ? -8.113 0.874 17.706 1.00 84.50 92 LEU A CA 1
ATOM 717 C C . LEU A 1 92 ? -8.346 -0.367 18.581 1.00 84.50 92 LEU A C 1
ATOM 719 O O . LEU A 1 92 ? -9.324 -0.442 19.325 1.00 84.50 92 LEU A O 1
ATOM 723 N N . HIS A 1 93 ? -7.419 -1.332 18.578 1.00 84.12 93 HIS A N 1
ATOM 724 C CA . HIS A 1 93 ? -7.516 -2.507 19.446 1.00 84.12 93 HIS A CA 1
ATOM 725 C C . HIS A 1 93 ? -7.484 -2.155 20.944 1.00 84.12 93 HIS A C 1
ATOM 727 O O . HIS A 1 93 ? -8.209 -2.768 21.736 1.00 84.12 93 HIS A O 1
ATOM 733 N N . ILE A 1 94 ? -6.659 -1.181 21.343 1.00 86.19 94 ILE A N 1
ATOM 734 C CA . ILE A 1 94 ? -6.573 -0.699 22.728 1.00 86.19 94 ILE A CA 1
ATOM 735 C C . ILE A 1 94 ? -7.900 -0.064 23.150 1.00 86.19 94 ILE A C 1
ATOM 737 O O . ILE A 1 94 ? -8.439 -0.454 24.189 1.00 86.19 94 ILE A O 1
ATOM 741 N N . ILE A 1 95 ? -8.455 0.836 22.334 1.00 82.25 95 ILE A N 1
ATOM 742 C CA . ILE A 1 95 ? -9.732 1.512 22.611 1.00 82.25 95 ILE A CA 1
ATOM 743 C C . ILE A 1 95 ? -10.863 0.489 22.713 1.00 82.25 95 ILE A C 1
ATOM 745 O O . ILE A 1 95 ? -11.608 0.491 23.692 1.00 82.25 95 ILE A O 1
ATOM 749 N N . LEU A 1 96 ? -10.944 -0.466 21.780 1.00 79.12 96 LEU A N 1
ATOM 750 C CA . LEU A 1 96 ? -11.945 -1.535 21.834 1.00 79.12 96 LEU A CA 1
ATOM 751 C C . LEU A 1 96 ? -11.842 -2.376 23.106 1.00 79.12 96 LEU A C 1
ATOM 753 O O . LEU A 1 96 ? -12.856 -2.732 23.709 1.00 79.12 96 LEU A O 1
ATOM 757 N N . ARG A 1 97 ? -10.622 -2.697 23.545 1.00 79.62 97 ARG A N 1
ATOM 758 C CA . ARG A 1 97 ? -10.409 -3.441 24.789 1.00 79.62 97 ARG A CA 1
ATOM 759 C C . ARG A 1 97 ? -10.805 -2.612 26.013 1.00 79.62 97 ARG A C 1
ATOM 761 O O . ARG A 1 97 ? -11.380 -3.175 26.942 1.00 79.62 97 ARG A O 1
ATOM 768 N N . GLN A 1 98 ? -10.502 -1.315 26.042 1.00 80.00 98 GLN A N 1
ATOM 769 C CA . GLN A 1 98 ? -10.914 -0.413 27.124 1.00 80.00 98 GLN A CA 1
ATOM 770 C C . GLN A 1 98 ? -12.440 -0.299 27.192 1.00 80.00 98 GLN A C 1
ATOM 772 O O . GLN A 1 98 ? -13.021 -0.526 28.253 1.00 80.00 98 GLN A O 1
ATOM 777 N N . ALA A 1 99 ? -13.089 -0.076 26.050 1.00 74.75 99 ALA A N 1
ATOM 778 C CA . ALA A 1 99 ? -14.540 -0.012 25.933 1.00 74.75 99 ALA A CA 1
ATOM 779 C C . ALA A 1 99 ? -15.215 -1.325 26.378 1.00 74.75 99 ALA A C 1
ATOM 781 O O . ALA A 1 99 ? -16.209 -1.312 27.103 1.00 74.75 99 ALA A O 1
ATOM 782 N N . ALA A 1 100 ? -14.630 -2.479 26.035 1.00 73.75 100 ALA A N 1
ATOM 783 C CA . ALA A 1 100 ? -15.112 -3.782 26.488 1.00 73.75 100 ALA A CA 1
ATOM 784 C C . ALA A 1 100 ? -14.906 -4.028 27.997 1.00 73.75 100 ALA A C 1
ATOM 786 O O . ALA A 1 100 ? -15.698 -4.751 28.593 1.00 73.75 100 ALA A O 1
ATOM 787 N N . ARG A 1 101 ? -13.866 -3.452 28.623 1.00 74.12 101 ARG A N 1
ATOM 788 C CA . ARG A 1 101 ? -13.602 -3.559 30.077 1.00 74.12 101 ARG A CA 1
ATOM 789 C C . ARG A 1 101 ? -14.499 -2.660 30.923 1.00 74.12 101 ARG A C 1
ATOM 791 O O . ARG A 1 101 ? -14.780 -3.015 32.062 1.00 74.12 101 ARG A O 1
ATOM 798 N N . LEU A 1 102 ? -14.934 -1.522 30.382 1.00 69.75 102 LEU A N 1
ATOM 799 C CA . LEU A 1 102 ? -15.908 -0.633 31.030 1.00 69.75 102 LEU A CA 1
ATOM 800 C C . LEU A 1 102 ? -17.289 -1.287 31.173 1.00 69.75 102 LEU A C 1
ATOM 802 O O . LEU A 1 102 ? -18.114 -0.845 31.968 1.00 69.75 102 LEU A O 1
ATOM 806 N N . ARG A 1 103 ? -17.531 -2.381 30.444 1.00 65.19 103 ARG A N 1
ATOM 807 C CA . ARG A 1 103 ? -18.692 -3.248 30.625 1.00 65.19 103 ARG A CA 1
ATOM 808 C C . ARG A 1 103 ? -18.350 -4.395 31.576 1.00 65.19 103 ARG A C 1
ATOM 810 O O . ARG A 1 103 ? -17.448 -5.189 31.323 1.00 65.19 103 ARG A O 1
ATOM 817 N N . VAL A 1 104 ? -19.094 -4.499 32.673 1.00 51.00 104 VAL A N 1
ATOM 818 C CA . VAL A 1 104 ? -18.950 -5.576 33.661 1.00 51.00 104 VAL A CA 1
ATOM 819 C C . VAL A 1 104 ? -19.493 -6.887 33.068 1.00 51.00 104 VAL A C 1
ATOM 821 O O . VAL A 1 104 ? -20.693 -6.997 32.842 1.00 51.00 104 VAL A O 1
ATOM 824 N N . GLY A 1 105 ? -18.646 -7.900 32.830 1.00 60.16 105 GLY A N 1
ATOM 825 C CA . GLY A 1 105 ? -19.106 -9.296 32.703 1.00 60.16 105 GLY A CA 1
ATOM 826 C C . GLY A 1 105 ? -18.511 -10.188 31.598 1.00 60.16 105 GLY A C 1
ATOM 827 O O . GLY A 1 105 ? -17.637 -9.807 30.819 1.00 60.16 105 GLY A O 1
ATOM 828 N N . LYS A 1 106 ? -19.039 -11.426 31.556 1.00 54.19 106 LYS A N 1
ATOM 829 C CA . LYS A 1 106 ? -18.641 -12.616 30.761 1.00 54.19 106 LYS A CA 1
ATOM 830 C C . LYS A 1 106 ? -18.617 -12.439 29.226 1.00 54.19 106 LYS A C 1
ATOM 832 O O . LYS A 1 106 ? -18.117 -13.323 28.536 1.00 54.19 106 LYS A O 1
ATOM 837 N N . TYR A 1 107 ? -19.113 -11.319 28.691 1.00 61.28 107 TYR A N 1
ATOM 838 C CA . TYR A 1 107 ? -19.327 -11.094 27.251 1.00 61.28 107 TYR A CA 1
ATOM 839 C C . TYR A 1 107 ? -18.201 -10.323 26.533 1.00 61.28 107 TYR A C 1
ATOM 841 O O . TYR A 1 107 ? -18.291 -10.082 25.329 1.00 61.28 107 TYR A O 1
ATOM 849 N N . SER A 1 108 ? -17.102 -9.975 27.216 1.00 68.69 108 SER A N 1
ATOM 850 C CA . SER A 1 108 ? -16.033 -9.148 26.623 1.00 68.69 108 SER A CA 1
ATOM 851 C C . SER A 1 108 ? -15.370 -9.771 25.384 1.00 68.69 108 SER A C 1
ATOM 853 O O . SER A 1 108 ? -15.025 -9.053 24.448 1.00 68.69 108 SER A O 1
ATOM 855 N N . LYS A 1 109 ? -15.241 -11.106 25.318 1.00 72.69 109 LYS A N 1
ATOM 856 C CA . LYS A 1 109 ? -14.674 -11.801 24.145 1.00 72.69 109 LYS A CA 1
ATOM 857 C C . LYS A 1 109 ? -15.582 -11.714 22.915 1.00 72.69 109 LYS A C 1
ATOM 859 O O . LYS A 1 109 ? -15.078 -11.471 21.822 1.00 72.69 109 LYS A O 1
ATOM 864 N N . ALA A 1 110 ? -16.893 -11.890 23.092 1.00 75.31 110 ALA A N 1
ATOM 865 C CA . ALA A 1 110 ? -17.867 -11.822 22.003 1.00 75.31 110 ALA A CA 1
ATOM 866 C C . ALA A 1 110 ? -17.962 -10.400 21.434 1.00 75.31 110 ALA A C 1
ATOM 868 O O . ALA A 1 110 ? -17.926 -10.220 20.220 1.00 75.31 110 ALA A O 1
ATOM 869 N N . VAL A 1 111 ? -17.963 -9.390 22.311 1.00 73.56 111 VAL A N 1
ATOM 870 C CA . VAL A 1 111 ? -17.931 -7.973 21.920 1.00 73.56 111 VAL A CA 1
ATOM 871 C C . VAL A 1 111 ? -16.660 -7.655 21.135 1.00 73.56 111 VAL A C 1
ATOM 873 O O . VAL A 1 111 ? -16.744 -7.094 20.051 1.00 73.56 111 VAL A O 1
ATOM 876 N N . VAL A 1 112 ? -15.480 -8.076 21.606 1.00 75.25 112 VAL A N 1
ATOM 877 C CA . VAL A 1 112 ? -14.219 -7.847 20.876 1.00 75.25 112 VAL A CA 1
ATOM 878 C C . VAL A 1 112 ? -14.212 -8.541 19.508 1.00 75.25 112 VAL A C 1
ATOM 880 O O . VAL A 1 112 ? -13.702 -7.967 18.547 1.00 75.25 112 VAL A O 1
ATOM 883 N N . ALA A 1 113 ? -14.771 -9.749 19.394 1.00 78.94 113 ALA A N 1
ATOM 884 C CA . ALA A 1 113 ? -14.876 -10.457 18.117 1.00 78.94 113 ALA A CA 1
ATOM 885 C C . ALA A 1 113 ? -15.830 -9.746 17.142 1.00 78.94 113 ALA A C 1
ATOM 887 O O . ALA A 1 113 ? -15.470 -9.523 15.987 1.00 78.94 113 ALA A O 1
ATOM 888 N N . ALA A 1 114 ? -17.005 -9.330 17.618 1.00 75.94 114 ALA A N 1
ATOM 889 C CA . ALA A 1 114 ? -17.973 -8.574 16.830 1.00 75.94 114 ALA A CA 1
ATOM 890 C C . ALA A 1 114 ? -17.407 -7.210 16.395 1.00 75.94 114 ALA A C 1
ATOM 892 O O . ALA A 1 114 ? -17.560 -6.823 15.239 1.00 75.94 114 ALA A O 1
ATOM 893 N N . CYS A 1 115 ? -16.664 -6.528 17.272 1.00 74.00 115 CYS A N 1
ATOM 894 C CA . CYS A 1 115 ? -15.983 -5.284 16.931 1.00 74.00 115 CYS A CA 1
ATOM 895 C C . CYS A 1 115 ? -14.896 -5.488 15.870 1.00 74.00 115 CYS A C 1
ATOM 897 O O . CYS A 1 115 ? -14.820 -4.717 14.923 1.00 74.00 115 CYS A O 1
ATOM 899 N N . ARG A 1 116 ? -14.081 -6.549 15.971 1.00 76.88 116 ARG A N 1
ATOM 900 C CA . ARG A 1 116 ? -13.093 -6.877 14.925 1.00 76.88 116 ARG A CA 1
ATOM 901 C C . ARG A 1 116 ? -13.752 -7.112 13.568 1.00 76.88 116 ARG A C 1
ATOM 903 O O . ARG A 1 116 ? -13.197 -6.683 12.564 1.00 76.88 116 ARG A O 1
ATOM 910 N N . LYS A 1 117 ? -14.918 -7.762 13.544 1.00 81.50 117 LYS A N 1
ATOM 911 C CA . LYS A 1 117 ? -15.689 -7.965 12.314 1.00 81.50 117 LYS A CA 1
ATOM 912 C C . LYS A 1 117 ? -16.201 -6.639 11.745 1.00 81.50 117 LYS A C 1
ATOM 914 O O . LYS A 1 117 ? -15.966 -6.356 10.583 1.00 81.50 117 LYS A O 1
ATOM 919 N N . ALA A 1 118 ? -16.794 -5.783 12.577 1.00 77.38 118 ALA A N 1
ATOM 920 C CA . ALA A 1 118 ? -17.243 -4.460 12.143 1.00 77.38 118 ALA A CA 1
ATOM 921 C C . ALA A 1 118 ? -16.090 -3.577 11.617 1.00 77.38 118 ALA A C 1
ATOM 923 O O . ALA A 1 118 ? -16.288 -2.831 10.667 1.00 77.38 118 ALA A O 1
ATOM 924 N N . VAL A 1 119 ? -14.879 -3.703 12.174 1.00 78.44 119 VAL A N 1
ATOM 925 C CA . VAL A 1 119 ? -13.666 -3.039 11.654 1.00 78.44 119 VAL A CA 1
ATOM 926 C C . VAL A 1 119 ? -13.256 -3.602 10.290 1.00 78.44 119 VAL A C 1
ATOM 928 O O . VAL A 1 119 ? -12.907 -2.835 9.401 1.00 78.44 119 VAL A O 1
ATOM 931 N N . GLN A 1 120 ? -13.302 -4.927 10.103 1.00 80.12 120 GLN A N 1
ATOM 932 C CA . GLN A 1 120 ? -13.024 -5.559 8.802 1.00 80.12 120 GLN A CA 1
ATOM 933 C C . GLN A 1 120 ? -14.023 -5.123 7.727 1.00 80.12 120 GLN A C 1
ATOM 935 O O . GLN A 1 120 ? -13.624 -4.885 6.591 1.00 80.12 120 GLN A O 1
ATOM 940 N N . ASP A 1 121 ? -15.289 -4.973 8.108 1.00 82.06 121 ASP A N 1
ATOM 941 C CA . ASP A 1 121 ? -16.377 -4.550 7.226 1.00 82.06 121 ASP A CA 1
ATOM 942 C C . ASP A 1 121 ? -16.441 -3.015 7.055 1.00 82.06 121 ASP A C 1
ATOM 944 O O . ASP A 1 121 ? -17.354 -2.507 6.406 1.00 82.06 121 ASP A O 1
ATOM 948 N N . ASN A 1 122 ? -15.506 -2.267 7.661 1.00 79.75 122 ASN A N 1
ATOM 949 C CA . ASN A 1 122 ? -15.479 -0.800 7.717 1.00 79.75 122 ASN A CA 1
ATOM 950 C C . ASN A 1 122 ? -16.822 -0.171 8.156 1.00 79.75 122 ASN A C 1
ATOM 952 O O . ASN A 1 122 ? -17.265 0.849 7.632 1.00 79.75 122 ASN A O 1
ATOM 956 N N . ASN A 1 123 ? -17.502 -0.810 9.112 1.00 82.88 123 ASN A N 1
ATOM 957 C CA . ASN A 1 123 ? -18.847 -0.458 9.552 1.00 82.88 123 ASN A CA 1
ATOM 958 C C . ASN A 1 123 ? -18.831 0.165 10.956 1.00 82.88 123 ASN A C 1
ATOM 960 O O . ASN A 1 123 ? -19.105 -0.492 11.968 1.00 82.88 123 ASN A O 1
ATOM 964 N N . THR A 1 124 ? -18.516 1.459 11.007 1.00 82.69 124 THR A N 1
ATOM 965 C CA . THR A 1 124 ? -18.415 2.249 12.245 1.00 82.69 124 THR A CA 1
ATOM 966 C C . THR A 1 124 ? -19.730 2.288 13.030 1.00 82.69 124 THR A C 1
ATOM 968 O O . THR A 1 124 ? -19.723 2.218 14.258 1.00 82.69 124 THR A O 1
ATOM 971 N N . ASP A 1 125 ? -20.879 2.320 12.354 1.00 82.44 125 ASP A N 1
ATOM 972 C CA . ASP A 1 125 ? -22.174 2.341 13.040 1.00 82.44 125 ASP A CA 1
ATOM 973 C C . ASP A 1 125 ? -22.517 0.988 13.668 1.00 82.44 125 ASP A C 1
ATOM 975 O O . ASP A 1 125 ? -23.051 0.942 14.778 1.00 82.44 125 ASP A O 1
ATOM 979 N N . ALA A 1 126 ? -22.182 -0.128 13.012 1.00 82.75 126 ALA A N 1
ATOM 980 C CA . ALA A 1 126 ? -22.296 -1.451 13.620 1.00 82.75 126 ALA A CA 1
ATOM 981 C C . AL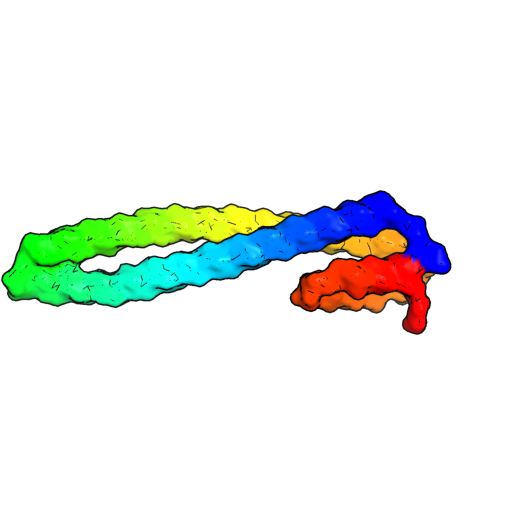A A 1 126 ? -21.357 -1.583 14.824 1.00 82.75 126 ALA A C 1
ATOM 983 O O . ALA A 1 126 ? -21.768 -2.103 15.859 1.00 82.75 126 ALA A O 1
ATOM 984 N N . LEU A 1 127 ? -20.130 -1.067 14.719 1.00 81.19 127 LEU A N 1
ATOM 985 C CA . LEU A 1 127 ? -19.148 -1.057 15.800 1.00 81.19 127 LEU A CA 1
ATOM 986 C C . LEU A 1 127 ? -19.678 -0.330 17.047 1.00 81.19 127 LEU A C 1
ATOM 988 O O . LEU A 1 127 ? -19.638 -0.876 18.152 1.00 81.19 127 LEU A O 1
ATOM 992 N N . ILE A 1 128 ? -20.240 0.866 16.859 1.00 81.38 128 ILE A N 1
ATOM 993 C CA . ILE A 1 128 ? -20.840 1.663 17.934 1.00 81.38 128 ILE A CA 1
ATOM 994 C C . ILE A 1 128 ? -22.084 0.973 18.484 1.00 81.38 128 ILE A C 1
ATOM 996 O O . ILE A 1 128 ? -22.223 0.847 19.697 1.00 81.38 128 ILE A O 1
ATOM 1000 N N . LYS A 1 129 ? -22.951 0.421 17.628 1.00 80.69 129 LYS A N 1
ATOM 1001 C CA . LYS A 1 129 ? -24.119 -0.350 18.077 1.00 80.69 129 LYS A CA 1
ATOM 1002 C C . LYS A 1 129 ? -23.722 -1.570 18.900 1.00 80.69 129 LYS A C 1
ATOM 1004 O O . LYS A 1 129 ? -24.341 -1.814 19.926 1.00 80.69 129 LYS A O 1
ATOM 1009 N N . ILE A 1 130 ? -22.681 -2.312 18.527 1.00 77.69 130 ILE A N 1
ATOM 1010 C CA . ILE A 1 130 ? -22.156 -3.437 19.321 1.00 77.69 130 ILE A CA 1
ATOM 1011 C C . ILE A 1 130 ? -21.678 -2.933 20.696 1.00 77.69 130 ILE A C 1
ATOM 1013 O O . ILE A 1 130 ? -21.981 -3.533 21.737 1.00 77.69 130 ILE A O 1
ATOM 1017 N N . LEU A 1 131 ? -20.997 -1.785 20.714 1.00 73.12 131 LEU A N 1
ATOM 1018 C CA . LEU A 1 131 ? -20.527 -1.096 21.919 1.00 73.12 131 LEU A CA 1
ATOM 1019 C C . LEU A 1 131 ? -21.619 -0.420 22.755 1.00 73.12 131 LEU A C 1
ATOM 1021 O O . LEU A 1 131 ? -21.379 -0.187 23.935 1.00 73.12 131 LEU A O 1
ATOM 1025 N N . GLN A 1 132 ? -22.809 -0.176 22.206 1.00 74.38 132 GLN A N 1
ATOM 1026 C CA . GLN A 1 132 ? -23.974 0.379 22.910 1.00 74.38 132 GLN A CA 1
ATOM 1027 C C . GLN A 1 132 ? -24.971 -0.705 23.347 1.00 74.38 132 GLN A C 1
ATOM 1029 O O . GLN A 1 132 ? -25.510 -0.639 24.455 1.00 74.38 132 GLN A O 1
ATOM 1034 N N . ALA A 1 133 ? -25.135 -1.760 22.541 1.00 70.00 133 ALA A N 1
ATOM 1035 C CA . ALA A 1 133 ? -26.114 -2.826 22.733 1.00 70.00 133 ALA A CA 1
ATOM 1036 C C . ALA A 1 133 ? -25.673 -3.821 23.805 1.00 70.00 133 ALA A C 1
ATOM 1038 O O . ALA A 1 133 ? -26.392 -3.966 24.781 1.00 70.00 133 ALA A O 1
ATOM 1039 N N . GLY A 1 134 ? -24.494 -4.452 23.692 1.00 58.22 134 GLY A N 1
ATOM 1040 C CA . GLY A 1 134 ? -23.896 -5.329 24.727 1.00 58.22 134 GLY A CA 1
ATOM 1041 C C . GLY A 1 134 ? -24.716 -6.537 25.217 1.00 58.22 134 GLY A C 1
ATOM 1042 O O . GLY A 1 134 ? -24.144 -7.418 25.846 1.00 58.22 134 GLY A O 1
ATOM 1043 N N . ASN A 1 135 ? -26.004 -6.586 24.896 1.00 43.16 135 ASN A N 1
ATOM 1044 C CA . ASN A 1 135 ? -26.997 -7.585 25.225 1.00 43.16 135 ASN A CA 1
ATOM 1045 C C . ASN A 1 135 ? -27.679 -7.980 23.915 1.00 43.16 135 ASN A C 1
ATOM 1047 O O . ASN A 1 135 ? -28.435 -7.177 23.369 1.00 43.16 135 ASN A O 1
ATOM 1051 N N . CYS A 1 136 ? -27.381 -9.188 23.449 1.00 37.81 136 CYS A N 1
ATOM 1052 C CA . CYS A 1 136 ? -28.358 -10.231 23.148 1.00 37.81 136 CYS A CA 1
ATOM 1053 C C . CYS A 1 136 ? -27.696 -11.554 23.542 1.00 37.81 136 CYS A C 1
ATOM 1055 O O . CYS A 1 136 ? -26.541 -11.765 23.103 1.00 37.81 136 CYS A O 1
#

Secondary structure (DSSP, 8-state):
----HHHHHHHHHHHHHHHHHHHHHHHHHHHHHHHHHHHHHHHHHHHHHTTT-HHHHHHHHHHHHHHHHHHHHHHHHHHHHHHHHHHHHHHHHHHHHHHHHSS-STTHHHHHHHHHHHHHTT-HHHHHHHHHH---